Protein AF-A0A6A6N0Z3-F1 (afdb_monomer_lite)

InterPro domains:
  IPR027806 Harbinger transposase-derived nuclease domain [PF13359] (14-115)
  IPR045249 Putative nuclease HARBI1-like [PTHR22930] (13-126)

Organism: Hevea brasiliensis (NCBI:txid3981)

Secondary structure (DSSP, 8-state):
--TTHHHHHHHHHHHTTTT--TTS--EE--TTSPP-TTEE-PPTTS---GGGGGTS---SHHHHHHHHHHHHHHHHHHHHHHHHHH-GGGTSGGGGGS-HHHHHHHHHHHHHHHHHHHHHS--HHHHHHHHHHHHHHHHH--

Foldseek 3Di:
DPLVLVQVLVVVCVVVVVPPDPDDAATEDEQPDDDDVRYDYADPPEDAQLVVCPVPPDPDPSNVVSNVSNVVVVVVVLVVQLLCVVPVCLVDPCCVVDDSVVNSVVVVVSVVVQVVCCVPPNPCVSSVVSVVVVVVVSVPVD

Radius of gyration: 16.74 Å; chains: 1; bounding box: 36×32×42 Å

pLDDT: mean 73.07, std 16.9, range [35.5, 94.25]

Structure (mmCIF, N/CA/C/O backbone):
data_AF-A0A6A6N0Z3-F1
#
_entry.id   AF-A0A6A6N0Z3-F1
#
loop_
_atom_site.group_PDB
_atom_site.id
_atom_site.type_symbol
_atom_site.label_atom_id
_atom_site.label_alt_id
_atom_site.label_comp_id
_atom_site.label_asym_id
_atom_site.label_entity_id
_atom_site.label_seq_id
_atom_site.pdbx_PDB_ins_code
_atom_site.Cartn_x
_atom_site.Cartn_y
_atom_site.Cartn_z
_atom_site.occupancy
_atom_site.B_iso_or_equiv
_atom_site.auth_seq_id
_atom_site.auth_comp_id
_atom_site.auth_asym_id
_atom_site.auth_atom_id
_atom_site.pdbx_PDB_model_num
ATOM 1 N N . MET A 1 1 ? 4.736 9.615 -7.610 1.00 48.03 1 MET A N 1
ATOM 2 C CA . MET A 1 1 ? 3.378 9.189 -7.269 1.00 48.03 1 MET A CA 1
ATOM 3 C C . MET A 1 1 ? 3.058 9.546 -5.821 1.00 48.03 1 MET A C 1
ATOM 5 O O . MET A 1 1 ? 3.567 8.901 -4.901 1.00 48.03 1 MET A O 1
ATOM 9 N N . GLY A 1 2 ? 2.292 10.619 -5.619 1.00 43.03 2 GLY A N 1
ATOM 10 C CA . GLY A 1 2 ? 1.726 10.986 -4.322 1.00 43.03 2 GLY A CA 1
ATOM 11 C C . GLY A 1 2 ? 0.582 10.046 -3.908 1.00 43.03 2 GLY A C 1
ATOM 12 O O . GLY A 1 2 ? 0.145 9.220 -4.71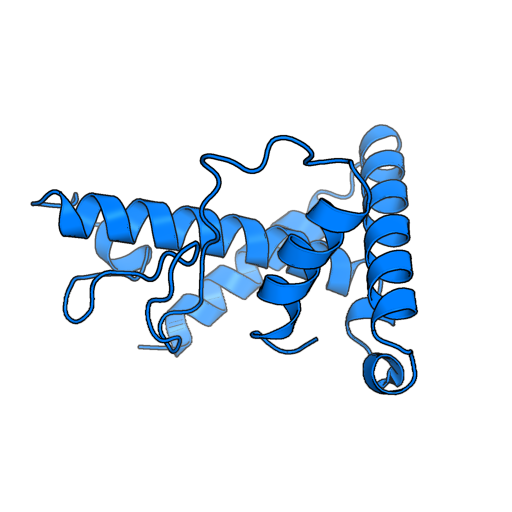0 1.00 43.03 2 GLY A O 1
ATOM 13 N N . PRO A 1 3 ? 0.077 10.154 -2.667 1.00 44.03 3 PRO A N 1
ATOM 14 C CA . PRO A 1 3 ? -1.043 9.342 -2.173 1.00 44.03 3 PRO A CA 1
ATOM 15 C C . PRO A 1 3 ? -2.317 9.462 -3.034 1.00 44.03 3 PRO A C 1
ATOM 17 O O . PRO A 1 3 ? -3.121 8.531 -3.071 1.00 44.03 3 PRO A O 1
ATOM 20 N N . ASP A 1 4 ? -2.466 10.562 -3.776 1.00 44.16 4 ASP A N 1
ATOM 21 C CA . ASP A 1 4 ? -3.622 10.839 -4.636 1.00 44.16 4 ASP A CA 1
ATOM 22 C C . ASP A 1 4 ? -3.562 10.115 -5.991 1.00 44.16 4 ASP A C 1
ATOM 24 O O . ASP A 1 4 ? -4.594 9.787 -6.578 1.00 44.16 4 ASP A O 1
ATOM 28 N N . ASP A 1 5 ? -2.363 9.786 -6.471 1.00 52.09 5 ASP A N 1
ATOM 29 C CA . ASP A 1 5 ? -2.165 9.184 -7.791 1.00 52.09 5 ASP A CA 1
ATOM 30 C C . ASP A 1 5 ? -2.607 7.701 -7.821 1.00 52.09 5 ASP A C 1
ATOM 32 O O . ASP A 1 5 ? -2.978 7.170 -8.871 1.00 52.09 5 ASP A O 1
ATOM 36 N N . PHE A 1 6 ? -2.647 7.026 -6.661 1.00 53.50 6 PHE A N 1
ATOM 37 C CA . PHE A 1 6 ? -3.106 5.631 -6.527 1.00 53.50 6 PHE A CA 1
ATOM 38 C C . PHE A 1 6 ? -4.588 5.470 -6.851 1.00 53.50 6 PHE A C 1
ATOM 40 O O . PHE A 1 6 ? -5.006 4.473 -7.446 1.00 53.50 6 PHE A O 1
ATOM 47 N N . LEU A 1 7 ? -5.383 6.478 -6.494 1.00 50.62 7 LEU A N 1
ATOM 48 C CA . LEU A 1 7 ? -6.812 6.489 -6.763 1.00 50.62 7 LEU A CA 1
ATOM 49 C C . LEU A 1 7 ? -7.097 6.559 -8.266 1.00 50.62 7 LEU A C 1
ATOM 51 O O . LEU A 1 7 ? -8.024 5.922 -8.772 1.00 50.62 7 LEU A O 1
ATOM 55 N N . PHE A 1 8 ? -6.258 7.298 -8.989 1.00 51.62 8 PHE A N 1
ATOM 56 C CA . PHE A 1 8 ? -6.381 7.483 -10.427 1.00 51.62 8 PHE A CA 1
ATOM 57 C C . PHE A 1 8 ? -5.840 6.301 -11.232 1.00 51.62 8 PHE A C 1
ATOM 59 O O . PHE A 1 8 ? -6.417 5.979 -12.271 1.00 51.62 8 PHE A O 1
ATOM 66 N N . LEU A 1 9 ? -4.817 5.590 -10.743 1.00 54.09 9 LEU A N 1
ATOM 67 C CA . LEU A 1 9 ? -4.373 4.332 -11.351 1.00 54.09 9 LEU A CA 1
ATOM 68 C C . LEU A 1 9 ? -5.507 3.289 -11.369 1.00 54.09 9 LEU A C 1
ATOM 70 O O . LEU A 1 9 ? -5.782 2.694 -12.411 1.00 54.09 9 LEU A O 1
ATOM 74 N N . CYS A 1 10 ? -6.239 3.136 -10.259 1.00 51.19 10 CYS A N 1
ATOM 75 C CA . CYS A 1 10 ? -7.439 2.291 -10.193 1.00 51.19 10 CYS A CA 1
ATOM 76 C C . CYS A 1 10 ? -8.530 2.729 -11.186 1.00 51.19 10 CYS A C 1
ATOM 78 O O . CYS A 1 10 ? -9.163 1.882 -11.818 1.00 51.19 10 CYS A O 1
ATOM 80 N N . ALA A 1 11 ? -8.718 4.040 -11.370 1.00 49.19 11 ALA A N 1
ATOM 81 C CA . ALA A 1 11 ? -9.662 4.582 -12.345 1.00 49.19 11 ALA A CA 1
ATOM 82 C C . ALA A 1 11 ? -9.226 4.327 -13.803 1.00 49.19 11 ALA A C 1
ATOM 84 O O . ALA A 1 11 ? -10.062 4.039 -14.660 1.00 49.19 11 ALA A O 1
ATOM 85 N N . LYS A 1 12 ? -7.921 4.373 -14.109 1.00 51.50 12 LYS A N 1
ATOM 86 C CA . LYS A 1 12 ? -7.400 4.088 -15.457 1.00 51.50 12 LYS A CA 1
ATOM 87 C C . LYS A 1 12 ? -7.421 2.590 -15.788 1.00 51.50 12 LYS A C 1
ATOM 89 O O . LYS A 1 12 ? -7.741 2.247 -16.925 1.00 51.50 12 LYS A O 1
ATOM 94 N N . LEU A 1 13 ? -7.210 1.703 -14.807 1.00 51.00 13 LEU A N 1
ATOM 95 C CA . LEU A 1 13 ? -7.394 0.246 -14.955 1.00 51.00 13 LEU A CA 1
ATOM 96 C C . LEU A 1 13 ? -8.829 -0.149 -15.362 1.00 51.00 13 LEU A C 1
ATOM 98 O O . LEU A 1 13 ? -9.040 -1.220 -15.930 1.00 51.00 13 LEU A O 1
ATOM 102 N N . GLN A 1 14 ? -9.830 0.708 -15.131 1.00 47.62 14 GLN A N 1
ATOM 103 C CA . GLN A 1 14 ? -11.167 0.504 -15.699 1.00 47.62 14 GLN A CA 1
ATOM 104 C C . GLN A 1 14 ? -11.250 0.817 -17.195 1.00 47.62 14 GLN A C 1
ATOM 106 O O . GLN A 1 14 ? -11.964 0.122 -17.921 1.00 47.62 14 GLN A O 1
ATOM 111 N N . ASN A 1 15 ? -10.510 1.819 -17.674 1.00 45.34 15 ASN A N 1
ATOM 112 C CA . ASN A 1 15 ? -10.515 2.220 -19.083 1.00 45.34 15 ASN A CA 1
ATOM 113 C C . ASN A 1 15 ? -9.740 1.253 -19.988 1.00 45.34 15 ASN A C 1
ATOM 115 O O . ASN A 1 15 ? -10.013 1.202 -21.184 1.00 45.34 15 ASN A O 1
ATOM 119 N N . THR A 1 16 ? -8.832 0.442 -19.436 1.00 45.94 16 THR A N 1
ATOM 120 C CA . THR A 1 16 ? -8.124 -0.618 -20.180 1.00 45.94 16 THR A CA 1
ATOM 121 C C . THR A 1 16 ? -8.982 -1.866 -20.422 1.00 45.94 16 THR A C 1
ATOM 123 O O . THR A 1 16 ? -8.531 -2.812 -21.060 1.00 45.94 16 THR A O 1
ATOM 126 N N . GLY A 1 17 ? -10.232 -1.897 -19.939 1.00 43.31 17 GLY A N 1
ATOM 127 C CA . GLY A 1 17 ? -11.158 -3.010 -20.161 1.00 43.31 17 GLY A CA 1
ATOM 128 C C . GLY A 1 17 ? -10.938 -4.229 -19.259 1.00 43.31 17 GLY A C 1
ATOM 129 O O . GLY A 1 17 ? -11.782 -5.120 -19.264 1.00 43.31 17 GLY A O 1
ATOM 130 N N . LEU A 1 18 ? -9.894 -4.241 -18.421 1.00 43.78 18 LEU A N 1
ATOM 131 C CA . LEU A 1 18 ? -9.632 -5.297 -17.429 1.00 43.78 18 LEU A CA 1
ATOM 132 C C . LEU A 1 18 ? -10.666 -5.336 -16.286 1.00 43.78 18 LEU A C 1
ATOM 134 O O . LEU A 1 18 ? -10.760 -6.325 -15.566 1.00 43.78 18 LEU A O 1
ATOM 138 N N . LEU A 1 19 ? -11.469 -4.278 -16.125 1.00 45.34 19 LEU A N 1
ATOM 139 C CA . LEU A 1 19 ? -12.516 -4.166 -15.102 1.00 45.34 19 LEU A CA 1
ATOM 140 C C . LEU A 1 19 ? -13.872 -3.721 -15.683 1.00 45.34 19 LEU A C 1
ATOM 142 O O . LEU A 1 19 ? -14.655 -3.080 -14.974 1.00 45.34 19 LEU A O 1
ATOM 146 N N . LYS A 1 20 ? -14.178 -4.062 -16.942 1.00 41.72 20 LYS A N 1
ATOM 147 C CA . LYS A 1 20 ? -15.493 -3.811 -17.564 1.00 41.72 20 LYS A CA 1
ATOM 148 C C . LYS A 1 20 ? -16.587 -4.618 -16.854 1.00 41.72 20 LYS A C 1
ATOM 150 O O . LYS A 1 20 ? -16.763 -5.787 -17.140 1.00 41.72 20 LYS A O 1
ATOM 155 N N . ASP A 1 21 ? -17.239 -3.984 -15.880 1.00 48.03 21 ASP A N 1
ATOM 156 C CA . ASP A 1 21 ? -18.593 -4.283 -15.382 1.00 48.03 21 ASP A CA 1
ATOM 157 C C . ASP A 1 21 ? -18.947 -3.200 -14.352 1.00 48.03 21 ASP A C 1
ATOM 159 O O . ASP A 1 21 ? -18.699 -3.318 -13.150 1.00 48.03 21 ASP A O 1
ATOM 163 N N . SER A 1 22 ? -19.410 -2.056 -14.852 1.00 53.38 22 SER A N 1
ATOM 164 C CA . SER A 1 22 ? -19.345 -0.763 -14.154 1.00 53.38 22 SER A CA 1
ATOM 165 C C . SER A 1 22 ? -20.637 -0.343 -13.445 1.00 53.38 22 SER A C 1
ATOM 167 O O . SER A 1 22 ? -20.903 0.848 -13.340 1.00 53.38 22 SER A O 1
ATOM 169 N N . VAL A 1 23 ? -21.456 -1.275 -12.941 1.00 48.28 23 VAL A N 1
ATOM 170 C CA . VAL A 1 23 ? -22.730 -0.899 -12.279 1.00 48.28 23 VAL A CA 1
ATOM 171 C C . VAL A 1 23 ? -22.675 -0.987 -10.744 1.00 48.28 23 VAL A C 1
ATOM 173 O O . VAL A 1 23 ? -23.518 -0.399 -10.074 1.00 48.28 23 VAL A O 1
ATOM 176 N N . ARG A 1 24 ? -21.678 -1.655 -10.139 1.00 52.41 24 ARG A N 1
ATOM 177 C CA . ARG A 1 24 ? -21.588 -1.819 -8.666 1.00 52.41 24 ARG A CA 1
ATOM 178 C C . ARG A 1 24 ? -20.156 -1.900 -8.122 1.00 52.41 24 ARG A C 1
ATOM 180 O O . ARG A 1 24 ? -19.857 -2.754 -7.292 1.00 52.41 24 ARG A O 1
ATOM 187 N N . LYS A 1 25 ? -19.245 -1.056 -8.605 1.00 57.03 25 LYS A N 1
ATOM 188 C CA . LYS A 1 25 ? -17.859 -1.016 -8.106 1.00 57.03 25 LYS A CA 1
ATOM 189 C C . LYS A 1 25 ? -17.634 0.280 -7.333 1.00 57.03 25 LYS A C 1
ATOM 191 O O . LYS A 1 25 ? -17.926 1.357 -7.843 1.00 57.03 25 LYS A O 1
ATOM 196 N N . TYR A 1 26 ? -17.138 0.152 -6.108 1.00 59.72 26 TYR A N 1
ATOM 197 C CA . TYR A 1 26 ? -16.744 1.268 -5.259 1.00 59.72 26 TYR A CA 1
ATOM 198 C C . TYR A 1 26 ? -15.226 1.287 -5.110 1.00 59.72 26 TYR A C 1
ATOM 200 O O . TYR A 1 26 ? -14.605 0.230 -4.998 1.00 59.72 26 TYR A O 1
ATOM 208 N N . TYR A 1 27 ? -14.642 2.478 -5.071 1.00 63.91 27 TYR A N 1
ATOM 209 C CA . TYR A 1 27 ? -13.204 2.671 -4.938 1.00 63.91 27 TYR A CA 1
ATOM 210 C C . TYR A 1 27 ? -12.838 3.217 -3.573 1.00 63.91 27 TYR A C 1
ATOM 212 O O . TYR A 1 27 ? -13.455 4.165 -3.096 1.00 63.91 27 TYR A O 1
ATOM 220 N N . LEU A 1 28 ? -11.815 2.630 -2.965 1.00 62.91 28 LEU A N 1
ATOM 221 C CA . LEU A 1 28 ? -11.293 3.068 -1.677 1.00 62.91 28 LEU A CA 1
ATOM 222 C C . LEU A 1 28 ? -10.535 4.368 -1.818 1.00 62.91 28 LEU A C 1
ATOM 224 O O . LEU A 1 28 ? -9.672 4.475 -2.683 1.00 62.91 28 LEU A O 1
ATOM 228 N N . VAL A 1 29 ? -10.819 5.316 -0.934 1.00 62.94 29 VAL A N 1
ATOM 229 C CA . VAL A 1 29 ? -10.164 6.619 -0.932 1.00 62.94 29 VAL A CA 1
ATOM 230 C C . VAL A 1 29 ? -9.517 6.908 0.409 1.00 62.94 29 VAL A C 1
ATOM 232 O O . VAL A 1 29 ? -9.996 6.507 1.468 1.00 62.94 29 VAL A O 1
ATOM 235 N N . MET A 1 30 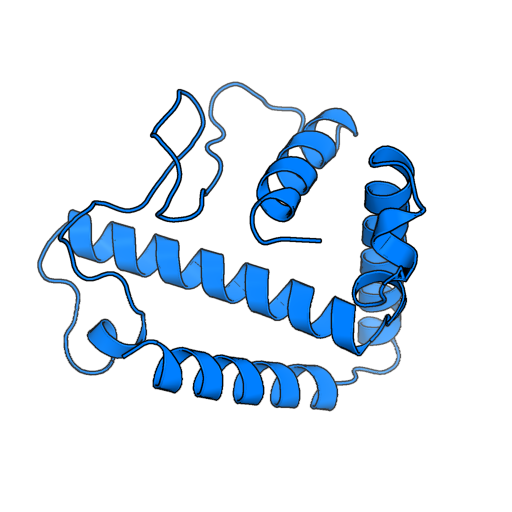? -8.410 7.643 0.353 1.00 61.47 30 MET A N 1
ATOM 236 C CA . MET A 1 30 ? -7.727 8.202 1.514 1.00 61.47 30 MET A CA 1
ATOM 237 C C . MET A 1 30 ? -8.687 9.009 2.403 1.00 61.47 30 MET A C 1
ATOM 239 O O . MET A 1 30 ? -9.567 9.719 1.916 1.00 61.47 30 MET A O 1
ATOM 243 N N . ARG A 1 31 ? -8.460 8.955 3.724 1.00 51.28 31 ARG A N 1
ATOM 244 C CA . ARG A 1 31 ? -9.250 9.613 4.791 1.00 51.28 31 ARG A CA 1
ATOM 245 C C . ARG A 1 31 ? -9.497 11.117 4.563 1.00 51.28 31 ARG A C 1
ATOM 247 O O . ARG A 1 31 ? -10.460 11.661 5.101 1.00 51.28 31 ARG A O 1
ATOM 254 N N . ALA A 1 32 ? -8.652 11.778 3.771 1.00 45.31 32 ALA A N 1
ATOM 255 C CA . ALA A 1 32 ? -8.751 13.199 3.440 1.00 45.31 32 ALA A CA 1
ATOM 256 C C . ALA A 1 32 ? -9.750 13.532 2.311 1.00 45.31 32 ALA A C 1
ATOM 258 O O . ALA A 1 32 ? -10.065 14.703 2.109 1.00 45.31 32 ALA A O 1
ATOM 259 N N . PHE A 1 33 ? -10.281 12.544 1.585 1.00 47.84 33 PHE A N 1
ATOM 260 C CA . PHE A 1 33 ? -11.198 12.809 0.477 1.00 47.84 33 PHE A CA 1
ATOM 261 C C . PHE A 1 33 ? -12.654 12.950 0.917 1.00 47.84 33 PHE A C 1
ATOM 263 O O . PHE A 1 33 ? -13.155 12.253 1.801 1.00 47.84 33 PHE A O 1
ATOM 270 N N . MET A 1 34 ? -13.366 13.849 0.236 1.00 43.19 34 MET A N 1
ATOM 271 C CA . MET A 1 34 ? -14.819 13.946 0.337 1.00 43.19 34 MET A CA 1
ATOM 272 C C . MET A 1 34 ? -15.471 12.715 -0.299 1.00 43.19 34 MET A C 1
ATOM 274 O O . MET A 1 34 ? -15.128 12.337 -1.420 1.00 43.19 34 MET A O 1
ATOM 278 N N . LEU A 1 35 ? -16.454 12.135 0.395 1.00 51.12 35 LEU A N 1
ATOM 279 C CA . LEU A 1 35 ? -17.327 11.104 -0.162 1.00 51.12 35 LEU A CA 1
ATOM 280 C C . LEU A 1 35 ? -17.988 11.647 -1.440 1.00 51.12 35 LEU A C 1
ATOM 282 O O . LEU A 1 35 ? -18.687 12.659 -1.407 1.00 51.12 35 LEU A O 1
ATOM 286 N N . ARG A 1 36 ? -17.761 10.975 -2.568 1.00 50.91 36 ARG A N 1
ATOM 287 C CA . ARG A 1 36 ? -18.474 11.190 -3.836 1.00 50.91 36 ARG A CA 1
ATOM 288 C C . ARG A 1 36 ? -19.073 9.862 -4.282 1.00 50.91 36 ARG A C 1
ATOM 290 O O . ARG A 1 36 ? -18.614 8.806 -3.860 1.00 50.91 36 ARG A O 1
ATOM 297 N N . SER A 1 37 ? -20.095 9.902 -5.135 1.00 49.50 37 SER A N 1
ATOM 298 C CA . SER A 1 37 ? -20.666 8.677 -5.709 1.00 49.50 37 SER A CA 1
ATOM 299 C C . SER A 1 37 ? -19.561 7.822 -6.352 1.00 49.50 37 SER A C 1
ATOM 301 O O . SER A 1 37 ? -18.776 8.337 -7.145 1.00 49.50 37 SER A O 1
ATOM 303 N N . GLY A 1 38 ? -19.466 6.547 -5.959 1.00 61.03 38 GLY A N 1
ATOM 304 C CA . GLY A 1 38 ? -18.415 5.615 -6.394 1.00 61.03 38 GLY A CA 1
ATOM 305 C C . GLY A 1 38 ? -17.136 5.603 -5.543 1.00 61.03 38 GLY A C 1
ATOM 306 O O . GLY A 1 38 ? -16.307 4.718 -5.734 1.00 61.03 38 GLY A O 1
ATOM 307 N N . LEU A 1 39 ? -16.986 6.517 -4.580 1.00 65.88 39 LEU A N 1
ATOM 308 C CA . LEU A 1 39 ? -15.837 6.618 -3.679 1.00 65.88 39 LEU A CA 1
ATOM 309 C C . LEU A 1 39 ? -16.239 6.257 -2.243 1.00 65.88 39 LEU A C 1
ATOM 311 O O . LEU A 1 39 ? -17.182 6.819 -1.688 1.00 65.88 39 LEU A O 1
ATOM 315 N N . ILE A 1 40 ? -15.503 5.333 -1.633 1.00 71.69 40 ILE A N 1
ATOM 316 C CA . ILE A 1 40 ? -15.686 4.892 -0.255 1.00 71.69 40 ILE A CA 1
ATOM 317 C C . ILE A 1 40 ? -14.524 5.413 0.590 1.00 71.69 40 ILE A C 1
ATOM 319 O O . ILE A 1 40 ? -13.372 5.064 0.349 1.00 71.69 40 ILE A O 1
ATOM 323 N N . ALA A 1 41 ? -14.850 6.226 1.592 1.00 78.19 41 ALA A N 1
ATOM 324 C CA . ALA A 1 41 ? -13.917 6.726 2.597 1.00 78.19 41 ALA A CA 1
ATOM 325 C C . ALA A 1 41 ? -14.242 6.105 3.971 1.00 78.19 41 ALA A C 1
ATOM 327 O O . ALA A 1 41 ? -15.389 5.699 4.197 1.00 78.19 41 ALA A O 1
ATOM 328 N N . PRO A 1 42 ? -13.276 6.049 4.904 1.00 84.44 42 PRO A N 1
ATOM 329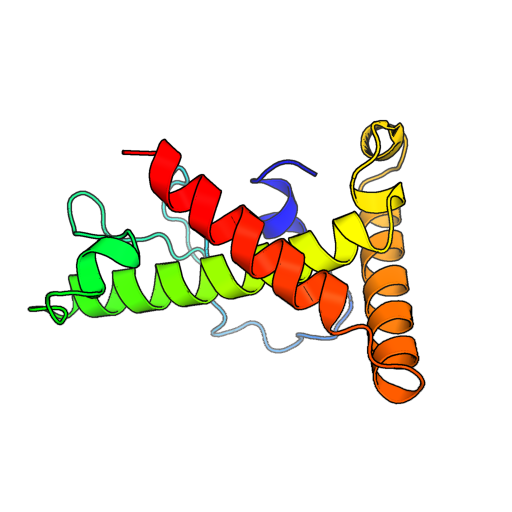 C CA . PRO A 1 42 ? -13.528 5.549 6.250 1.00 84.44 42 PRO A CA 1
ATOM 330 C C . PRO A 1 42 ? -14.496 6.453 7.025 1.00 84.44 42 PRO A C 1
ATOM 332 O O . PRO A 1 42 ? -14.574 7.664 6.792 1.00 84.44 42 PRO A O 1
ATOM 335 N N . TYR A 1 43 ? -15.218 5.875 7.988 1.00 84.69 43 TYR A N 1
ATOM 336 C CA . TYR A 1 43 ? -16.024 6.645 8.931 1.00 84.69 43 TYR A CA 1
ATOM 337 C C . TYR A 1 43 ? -15.118 7.547 9.769 1.00 84.69 43 TYR A C 1
ATOM 339 O O . TYR A 1 43 ? -14.179 7.082 10.417 1.00 84.69 43 TYR A O 1
ATOM 347 N N . LYS A 1 44 ? -15.421 8.848 9.764 1.00 83.81 44 LYS A N 1
ATOM 348 C CA . LYS A 1 44 ? -14.715 9.849 10.570 1.00 83.81 44 LYS A CA 1
ATOM 349 C C . LYS A 1 44 ? -15.029 9.664 12.053 1.00 83.81 44 LYS A C 1
ATOM 351 O O . LYS A 1 44 ? -16.144 9.278 12.399 1.00 83.81 44 LYS A O 1
ATOM 356 N N . SER A 1 45 ? -14.056 9.994 12.902 1.00 84.31 45 SER A N 1
ATOM 357 C CA . SER A 1 45 ? -14.172 9.925 14.368 1.00 84.31 45 SER A CA 1
ATOM 358 C C . SER A 1 45 ? -14.504 8.529 14.911 1.00 84.31 45 SER A C 1
ATOM 360 O O . SER A 1 45 ? -15.031 8.399 16.009 1.00 84.31 45 SER A O 1
ATOM 362 N N . ILE A 1 46 ? -14.197 7.493 14.130 1.00 88.81 46 ILE A N 1
ATOM 363 C CA . ILE A 1 46 ? -14.217 6.087 14.524 1.00 88.81 46 ILE A CA 1
ATOM 364 C C . ILE A 1 46 ? -12.778 5.583 14.403 1.00 88.81 46 ILE A C 1
ATOM 366 O O . ILE A 1 46 ? -12.058 6.035 13.507 1.00 88.81 46 ILE A O 1
ATOM 370 N N . ARG A 1 47 ? -12.381 4.656 15.282 1.00 89.06 47 ARG A N 1
ATOM 371 C CA . ARG A 1 47 ? -11.078 3.969 15.237 1.00 89.06 47 ARG A CA 1
ATOM 372 C C . ARG A 1 47 ? -10.774 3.491 13.815 1.00 89.06 47 ARG A C 1
ATOM 374 O O . ARG A 1 47 ? -11.692 3.135 13.066 1.00 89.06 47 ARG A O 1
ATOM 381 N N . TYR A 1 48 ? -9.514 3.568 13.403 1.00 84.44 48 TYR A N 1
ATOM 382 C CA . TYR A 1 48 ? -9.135 3.336 12.005 1.00 84.44 48 TYR A CA 1
ATOM 383 C C . TYR A 1 48 ? -7.790 2.634 11.852 1.00 84.44 48 TYR A C 1
ATOM 385 O O . TYR A 1 48 ? -7.629 1.845 10.924 1.00 84.44 48 TYR A O 1
ATOM 393 N N . HIS A 1 49 ? -6.831 2.895 12.733 1.00 84.19 49 HIS A N 1
ATOM 394 C CA . HIS A 1 49 ? -5.485 2.357 12.605 1.00 84.19 49 HIS A CA 1
ATOM 395 C C . HIS A 1 49 ? -5.473 0.873 12.990 1.00 84.19 49 HIS A C 1
ATOM 397 O O . HIS A 1 49 ? -6.090 0.463 13.972 1.00 84.19 49 HIS A O 1
ATOM 403 N N . LEU A 1 50 ? -4.775 0.043 12.206 1.00 84.75 50 LEU A N 1
ATOM 404 C CA . LEU A 1 50 ? -4.761 -1.414 12.397 1.00 84.75 50 LEU A CA 1
ATOM 405 C C . LEU A 1 50 ? -4.254 -1.812 13.785 1.00 84.75 50 LEU A C 1
ATOM 407 O O . LEU A 1 50 ? -4.817 -2.710 14.408 1.00 84.75 50 LEU A O 1
ATOM 411 N N . LYS A 1 51 ? -3.252 -1.088 14.293 1.00 84.19 51 LYS A N 1
ATOM 412 C CA . LYS A 1 51 ? -2.684 -1.256 15.635 1.00 84.19 51 LYS A CA 1
ATOM 413 C C . LYS A 1 51 ? -3.723 -1.110 16.742 1.00 84.19 51 LYS A C 1
ATOM 415 O O . LYS A 1 51 ? -3.669 -1.861 17.715 1.00 84.19 51 LYS A O 1
ATOM 420 N N . GLU A 1 52 ? -4.712 -0.228 16.578 1.00 85.19 52 GLU A N 1
ATOM 421 C CA . GLU A 1 52 ? -5.801 -0.089 17.546 1.00 85.19 52 GLU A CA 1
ATOM 422 C C . GLU A 1 52 ? -6.559 -1.418 17.694 1.00 85.19 52 GLU A C 1
ATOM 424 O O . GLU A 1 52 ? -6.953 -1.775 18.796 1.00 85.19 52 GLU A O 1
ATOM 429 N N . TYR A 1 53 ? -6.708 -2.196 16.622 1.00 86.94 53 TYR A N 1
ATOM 430 C CA . TYR A 1 53 ? -7.440 -3.464 16.636 1.00 86.94 53 TYR A CA 1
ATOM 431 C C . TYR A 1 53 ? -6.602 -4.683 17.056 1.00 86.94 53 TYR A C 1
ATOM 433 O O . TYR A 1 53 ? -7.117 -5.800 17.068 1.00 86.94 53 TYR A O 1
ATOM 441 N N . SER A 1 54 ? -5.324 -4.496 17.405 1.00 85.31 54 SER A N 1
ATOM 442 C CA . SER A 1 54 ? -4.439 -5.591 17.838 1.00 85.31 54 SER A CA 1
ATOM 443 C C . SER A 1 54 ? -4.802 -6.143 19.221 1.00 85.31 54 SER A C 1
ATOM 445 O O . SER A 1 54 ? -4.633 -7.332 19.483 1.00 85.31 54 SER A O 1
ATOM 447 N N . THR A 1 55 ? -5.331 -5.286 20.096 1.00 86.00 55 THR A N 1
ATOM 448 C CA . THR A 1 55 ? -5.693 -5.623 21.480 1.00 86.00 55 THR A CA 1
ATOM 449 C C . THR A 1 55 ? -7.199 -5.754 21.684 1.00 86.00 55 THR A C 1
ATOM 451 O O . THR A 1 55 ? -7.634 -6.452 22.598 1.00 86.00 55 THR A O 1
ATOM 454 N N . GLN A 1 56 ? -8.004 -5.107 20.837 1.00 88.06 56 GLN A N 1
ATOM 455 C CA . GLN A 1 56 ? -9.456 -5.063 20.974 1.00 88.06 56 GLN A CA 1
ATOM 456 C C . GLN A 1 56 ? -10.141 -5.261 19.622 1.00 88.06 56 GLN A C 1
ATOM 458 O O . GLN A 1 56 ? -9.863 -4.558 18.652 1.00 88.06 56 GLN A O 1
ATOM 463 N N . ALA A 1 57 ? -11.071 -6.213 19.574 1.00 91.81 57 ALA A N 1
ATOM 464 C CA . ALA A 1 57 ? -11.894 -6.455 18.397 1.00 91.81 57 ALA A CA 1
ATOM 465 C C . ALA A 1 57 ? -12.845 -5.268 18.131 1.00 91.81 57 ALA A C 1
ATOM 467 O O . ALA A 1 57 ? -13.252 -4.595 19.078 1.00 91.81 57 ALA A O 1
ATOM 468 N N . PRO A 1 58 ? -13.228 -5.015 16.865 1.00 93.75 58 PRO A N 1
ATOM 469 C CA . PRO A 1 58 ? -14.186 -3.965 16.535 1.00 93.75 58 PRO A CA 1
ATOM 470 C C . PRO A 1 58 ? -15.528 -4.195 17.239 1.00 93.75 58 PRO A C 1
ATOM 472 O O . PRO A 1 58 ? -16.086 -5.292 17.181 1.00 93.75 58 PRO A O 1
ATOM 475 N N . GLU A 1 59 ? -16.076 -3.147 17.850 1.00 94.25 59 GLU A N 1
ATOM 476 C CA . GLU A 1 59 ? -17.290 -3.247 18.674 1.00 94.25 59 GLU A CA 1
ATOM 477 C C . GLU A 1 59 ? -18.581 -3.050 17.876 1.00 94.25 59 GLU A C 1
ATOM 479 O O . GLU A 1 59 ? -19.666 -3.465 18.283 1.00 94.25 59 GLU A O 1
ATOM 484 N N . ASN A 1 60 ? -18.486 -2.383 16.727 1.00 93.00 60 ASN A N 1
ATOM 485 C CA . ASN A 1 60 ? -19.639 -2.003 15.925 1.00 93.00 60 ASN A CA 1
ATOM 486 C C . ASN A 1 60 ? -19.352 -2.106 14.421 1.00 93.00 60 ASN A C 1
ATOM 488 O O . ASN A 1 60 ? -18.209 -2.199 13.971 1.00 93.00 60 ASN A O 1
ATOM 492 N N . ALA A 1 61 ? -20.417 -2.059 13.617 1.00 93.50 61 ALA A N 1
ATOM 493 C CA . ALA A 1 61 ? -20.316 -2.191 12.165 1.00 93.50 61 ALA A CA 1
ATOM 494 C C . ALA A 1 61 ? -19.435 -1.109 11.508 1.00 93.50 61 ALA A C 1
ATOM 496 O O . ALA A 1 61 ? -18.822 -1.374 10.474 1.00 93.50 61 ALA A O 1
ATOM 497 N N . LYS A 1 62 ? -19.344 0.095 12.094 1.00 91.25 62 LYS A N 1
ATOM 498 C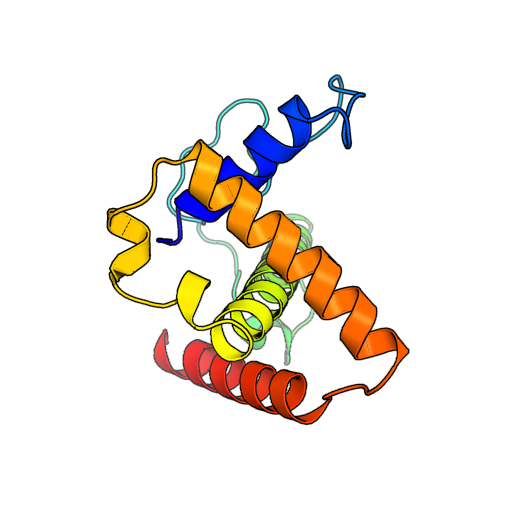 CA . LYS A 1 62 ? -18.500 1.178 11.565 1.00 91.25 62 LYS A CA 1
ATOM 499 C C . LYS A 1 62 ? -17.021 0.911 11.826 1.00 91.25 62 LYS A C 1
ATOM 501 O O . LYS A 1 62 ? -16.212 1.113 10.927 1.00 91.25 62 LYS A O 1
ATOM 506 N N . GLU A 1 63 ? -16.680 0.413 13.010 1.00 93.31 63 GLU A N 1
ATOM 507 C CA . GLU A 1 63 ? -15.321 -0.028 13.333 1.00 93.31 63 GLU A CA 1
ATOM 508 C C . GLU A 1 63 ? -14.897 -1.221 12.488 1.00 93.31 63 GLU A C 1
ATOM 510 O O . GLU A 1 63 ? -13.809 -1.209 11.925 1.00 93.31 63 GLU A O 1
ATOM 515 N N . LEU A 1 64 ? -15.770 -2.220 12.323 1.00 92.56 64 LEU A N 1
ATOM 516 C CA . LEU A 1 64 ? -15.477 -3.357 11.452 1.00 92.56 64 LEU A CA 1
ATOM 517 C C . LEU A 1 64 ? -15.206 -2.889 10.018 1.00 92.56 64 LEU A C 1
ATOM 519 O O . LEU A 1 64 ? -14.263 -3.348 9.376 1.00 92.56 64 LEU A O 1
ATOM 523 N N . PHE A 1 65 ? -16.014 -1.957 9.516 1.00 89.62 65 PHE A N 1
ATOM 524 C CA . PHE A 1 65 ? -15.801 -1.367 8.205 1.00 89.62 65 PHE A CA 1
ATOM 525 C C . PHE A 1 65 ? -14.458 -0.623 8.113 1.00 89.62 65 PHE A C 1
ATOM 527 O O . PHE A 1 65 ? -13.705 -0.862 7.170 1.00 89.62 65 PHE A O 1
ATOM 534 N N . ASN A 1 66 ? -14.127 0.226 9.089 1.00 89.25 66 ASN A N 1
ATOM 535 C CA . ASN A 1 66 ? -12.858 0.956 9.119 1.00 89.25 66 ASN A CA 1
ATOM 536 C C . ASN A 1 66 ? -11.650 0.016 9.207 1.00 89.25 66 ASN A C 1
ATOM 538 O O . ASN A 1 66 ? -10.693 0.210 8.463 1.00 89.25 66 ASN A O 1
ATOM 542 N N . LEU A 1 67 ? -11.719 -1.040 10.022 1.00 89.12 67 LEU A N 1
ATOM 543 C CA . LEU A 1 67 ? -10.695 -2.083 10.097 1.00 89.12 67 LEU A CA 1
ATOM 544 C C . LEU A 1 67 ? -10.470 -2.740 8.730 1.00 89.12 67 LEU A C 1
ATOM 546 O O . LEU A 1 67 ? -9.331 -2.881 8.282 1.00 89.12 67 LEU A O 1
ATOM 550 N N . ARG A 1 68 ? -11.544 -3.129 8.029 1.00 88.88 68 ARG A N 1
ATOM 551 C CA . ARG A 1 68 ? -11.437 -3.740 6.691 1.00 88.88 68 ARG A CA 1
ATOM 552 C C . ARG A 1 68 ? -10.895 -2.755 5.660 1.00 88.88 68 ARG A C 1
ATOM 554 O O . ARG A 1 68 ? -10.055 -3.133 4.846 1.00 88.88 68 ARG A O 1
ATOM 561 N N . HIS A 1 69 ? -11.333 -1.501 5.724 1.00 85.69 69 HIS A N 1
ATOM 562 C CA . HIS A 1 69 ? -10.837 -0.422 4.878 1.00 85.69 69 HIS A CA 1
ATOM 563 C C . HIS A 1 69 ? -9.332 -0.201 5.077 1.00 85.69 69 HIS A C 1
ATOM 565 O O . HIS A 1 69 ? -8.579 -0.178 4.104 1.00 85.69 69 HIS A O 1
ATOM 571 N N . ALA A 1 70 ? -8.881 -0.066 6.325 1.00 84.25 70 ALA A N 1
ATOM 572 C CA . ALA A 1 70 ? -7.474 0.104 6.673 1.00 84.25 70 ALA A CA 1
ATOM 573 C C . ALA A 1 70 ? -6.638 -1.118 6.272 1.00 84.25 70 ALA A C 1
ATOM 575 O O . ALA A 1 70 ? -5.564 -0.959 5.704 1.00 84.25 70 ALA A O 1
ATOM 576 N N . SER A 1 71 ? -7.166 -2.331 6.470 1.00 84.75 71 SER A N 1
ATOM 577 C CA . SER A 1 71 ? -6.489 -3.581 6.089 1.00 84.75 71 SER A CA 1
ATOM 578 C C . SER A 1 71 ? -6.222 -3.642 4.587 1.00 84.75 71 SER A C 1
ATOM 580 O O . SER A 1 71 ? -5.122 -3.984 4.157 1.00 84.75 71 SER A O 1
ATOM 582 N N . LEU A 1 72 ? -7.228 -3.292 3.782 1.00 83.19 72 LEU A N 1
ATOM 583 C CA . LEU A 1 72 ? -7.108 -3.297 2.328 1.00 83.19 72 LEU A CA 1
ATOM 584 C C . LEU A 1 72 ? -6.194 -2.173 1.834 1.00 83.19 72 LEU A C 1
ATOM 586 O O . LEU A 1 72 ? -5.361 -2.412 0.964 1.00 83.19 72 LEU A O 1
ATOM 590 N N . ARG A 1 73 ? -6.291 -0.973 2.421 1.00 81.56 73 ARG A N 1
ATOM 591 C CA . ARG A 1 73 ? -5.355 0.121 2.136 1.00 81.56 73 ARG A CA 1
ATOM 592 C C . ARG A 1 73 ? -3.912 -0.298 2.415 1.00 81.56 73 ARG A C 1
ATOM 594 O O . ARG A 1 73 ? -3.076 -0.129 1.535 1.00 81.56 73 ARG A O 1
ATOM 601 N N . ASN A 1 74 ? -3.652 -0.882 3.585 1.00 82.00 74 ASN A N 1
ATOM 602 C CA . ASN A 1 74 ? -2.326 -1.360 3.960 1.00 82.00 74 ASN A CA 1
ATOM 603 C C . ASN A 1 74 ? -1.817 -2.374 2.923 1.00 82.00 74 ASN A C 1
ATOM 605 O O . ASN A 1 74 ? -0.765 -2.161 2.340 1.00 82.00 74 ASN A O 1
ATOM 609 N N . ALA A 1 75 ? -2.602 -3.405 2.580 1.00 81.38 75 ALA A N 1
ATOM 610 C CA . ALA A 1 75 ? -2.213 -4.394 1.566 1.00 81.38 75 ALA A CA 1
ATOM 611 C C . ALA A 1 75 ? -1.820 -3.767 0.210 1.00 81.38 75 ALA A C 1
ATOM 613 O O . ALA A 1 75 ? -0.831 -4.178 -0.398 1.00 81.38 75 ALA A O 1
ATOM 614 N N . VAL A 1 76 ? -2.563 -2.752 -0.247 1.00 78.50 76 VAL A N 1
ATOM 615 C CA . VAL A 1 76 ? -2.242 -2.008 -1.475 1.00 78.50 76 VAL A CA 1
ATOM 616 C C . VAL A 1 76 ? -0.939 -1.221 -1.315 1.00 78.50 76 VAL A C 1
ATOM 618 O O . VAL A 1 76 ? -0.060 -1.318 -2.170 1.00 78.50 76 VAL A O 1
ATOM 621 N N . GLU A 1 77 ? -0.779 -0.475 -0.221 1.00 80.19 77 GLU A N 1
ATOM 622 C CA . GLU A 1 77 ? 0.437 0.298 0.061 1.00 80.19 77 GLU A CA 1
ATOM 623 C C . GLU A 1 77 ? 1.683 -0.599 0.135 1.00 80.19 77 GLU A C 1
ATOM 625 O O . GLU A 1 77 ? 2.713 -0.235 -0.436 1.00 80.19 77 GLU A O 1
ATOM 630 N N . ARG A 1 78 ? 1.579 -1.801 0.725 1.00 83.38 78 ARG A N 1
ATOM 631 C CA . ARG A 1 78 ? 2.673 -2.793 0.772 1.00 83.38 78 ARG A CA 1
ATOM 632 C C . ARG A 1 78 ? 3.081 -3.246 -0.618 1.00 83.38 78 ARG A C 1
ATOM 634 O O . ARG A 1 78 ? 4.258 -3.174 -0.963 1.00 83.38 78 ARG A O 1
ATOM 641 N N . ALA A 1 79 ? 2.113 -3.651 -1.440 1.00 82.69 79 ALA A N 1
ATOM 642 C CA . ALA A 1 79 ? 2.376 -4.117 -2.799 1.00 82.69 79 ALA A CA 1
ATOM 643 C C . ALA A 1 79 ? 3.083 -3.040 -3.640 1.00 82.69 79 ALA A C 1
ATOM 645 O O . ALA A 1 79 ? 4.078 -3.311 -4.315 1.00 82.69 79 ALA A O 1
ATOM 646 N N . PHE A 1 80 ? 2.624 -1.790 -3.551 1.00 81.62 80 PHE A N 1
ATOM 647 C CA . PHE A 1 80 ? 3.275 -0.677 -4.242 1.00 81.62 80 PHE A CA 1
ATOM 648 C C . PHE A 1 80 ? 4.631 -0.308 -3.653 1.00 81.62 80 PHE A C 1
ATOM 650 O O . PHE A 1 80 ? 5.530 0.081 -4.398 1.00 81.62 80 PHE A O 1
ATOM 657 N N . GLY A 1 81 ? 4.802 -0.432 -2.341 1.00 84.12 81 GLY A N 1
ATOM 658 C CA . GLY A 1 81 ? 6.091 -0.272 -1.693 1.00 84.12 81 GLY A CA 1
ATOM 659 C C . GLY A 1 81 ? 7.121 -1.256 -2.245 1.00 84.12 81 GLY A C 1
ATOM 660 O O . GLY A 1 81 ? 8.205 -0.836 -2.655 1.00 84.12 81 GLY A O 1
ATOM 661 N N . VAL A 1 82 ? 6.767 -2.542 -2.327 1.00 87.88 82 VAL A N 1
ATOM 662 C CA . VAL A 1 82 ? 7.628 -3.584 -2.913 1.00 87.88 82 VAL A CA 1
ATOM 663 C C . VAL A 1 82 ? 7.976 -3.244 -4.362 1.00 87.88 82 VAL A C 1
ATOM 665 O O . VAL A 1 82 ? 9.146 -3.285 -4.741 1.00 87.88 82 VAL A O 1
ATOM 668 N N . LEU A 1 83 ? 6.990 -2.832 -5.167 1.00 87.25 83 LEU A N 1
ATOM 669 C CA . LEU A 1 83 ? 7.232 -2.408 -6.549 1.00 87.25 83 LEU A CA 1
ATOM 670 C C . LEU A 1 83 ? 8.187 -1.213 -6.638 1.00 87.25 83 LEU A C 1
ATOM 672 O O . LEU A 1 83 ? 9.074 -1.222 -7.485 1.00 87.25 83 LEU A O 1
ATOM 676 N N . LYS A 1 84 ? 8.054 -0.210 -5.763 1.00 84.94 84 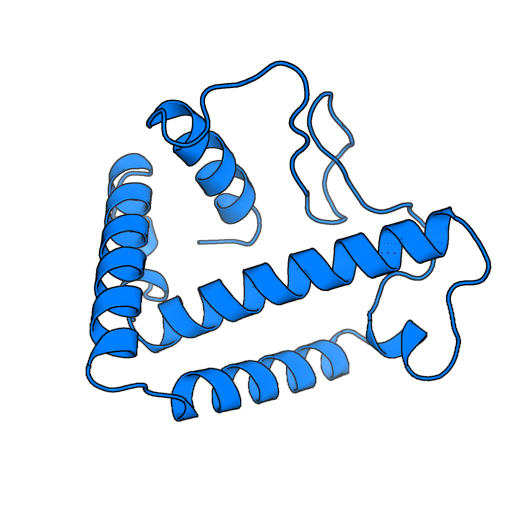LYS A N 1
ATOM 677 C CA . LYS A 1 84 ? 8.950 0.958 -5.727 1.00 84.94 84 LYS A CA 1
ATOM 678 C C . LYS A 1 84 ? 10.378 0.593 -5.328 1.00 84.94 84 LYS A C 1
ATOM 680 O O . LYS A 1 84 ? 11.312 1.128 -5.920 1.00 84.94 84 LYS A O 1
ATOM 685 N N . LYS A 1 85 ? 10.555 -0.311 -4.356 1.00 87.44 85 LYS A N 1
ATOM 686 C CA . LYS A 1 85 ? 11.882 -0.818 -3.969 1.00 87.44 85 LYS A CA 1
ATOM 687 C C . LYS A 1 85 ? 12.528 -1.607 -5.106 1.00 87.44 85 LYS A C 1
ATOM 689 O O . LYS A 1 85 ? 13.685 -1.369 -5.434 1.00 87.44 85 LYS A O 1
ATOM 694 N N . ARG A 1 86 ? 11.765 -2.503 -5.739 1.00 89.88 86 ARG A N 1
ATOM 695 C CA . ARG A 1 86 ? 12.260 -3.351 -6.833 1.00 89.88 86 ARG A CA 1
ATOM 696 C C . ARG A 1 86 ? 12.537 -2.564 -8.112 1.00 89.88 86 ARG A C 1
ATOM 698 O O . ARG A 1 86 ? 13.497 -2.855 -8.819 1.00 89.88 86 ARG A O 1
ATOM 705 N N . PHE A 1 87 ? 11.706 -1.568 -8.411 1.00 89.62 87 PHE A N 1
ATOM 706 C CA . PHE A 1 87 ? 11.794 -0.744 -9.612 1.00 89.62 87 PHE A CA 1
ATOM 707 C C . PHE A 1 87 ? 11.898 0.739 -9.236 1.00 89.62 87 PHE A C 1
ATOM 709 O O . PHE A 1 87 ? 10.885 1.447 -9.199 1.00 89.62 87 PHE A O 1
ATOM 716 N N . PRO A 1 88 ? 13.126 1.256 -9.037 1.00 87.69 88 PRO A N 1
ATOM 717 C CA . PRO A 1 88 ? 13.357 2.650 -8.660 1.00 87.69 88 PRO A CA 1
ATOM 718 C C . PRO A 1 88 ? 12.752 3.677 -9.625 1.00 87.69 88 PRO A C 1
ATOM 720 O O . PRO A 1 88 ? 12.519 4.816 -9.232 1.00 87.69 88 PRO A O 1
ATOM 723 N N . ILE A 1 89 ? 12.436 3.293 -10.868 1.00 85.50 89 ILE A N 1
ATOM 724 C CA . ILE A 1 89 ? 11.729 4.152 -11.830 1.00 85.50 89 ILE A CA 1
ATOM 725 C C . ILE A 1 89 ? 10.368 4.647 -11.303 1.00 85.50 89 ILE A C 1
ATOM 727 O O . ILE A 1 89 ? 9.984 5.766 -11.626 1.00 85.50 89 ILE A O 1
ATOM 731 N N . ILE A 1 90 ? 9.698 3.876 -10.432 1.00 80.75 90 ILE A N 1
ATOM 732 C CA . ILE A 1 90 ? 8.429 4.234 -9.764 1.00 80.75 90 ILE A CA 1
ATOM 733 C C . ILE A 1 90 ? 8.669 5.095 -8.504 1.00 80.75 90 ILE A C 1
ATOM 735 O O . ILE A 1 90 ? 7.750 5.677 -7.949 1.00 80.75 90 ILE A O 1
ATOM 739 N N . GLY A 1 91 ? 9.888 5.147 -7.965 1.00 69.88 91 GLY A N 1
ATOM 740 C CA . GLY A 1 91 ? 10.206 5.932 -6.760 1.00 69.88 91 GLY A CA 1
ATOM 741 C C . GLY A 1 91 ? 11.020 7.198 -7.031 1.00 69.88 91 GLY A C 1
ATOM 742 O O . GLY A 1 91 ? 11.109 8.075 -6.174 1.00 69.88 91 GLY A O 1
ATOM 743 N N . SER A 1 92 ? 11.658 7.279 -8.198 1.00 65.62 92 SER A N 1
ATOM 744 C CA . SER A 1 92 ? 12.618 8.330 -8.532 1.00 65.62 92 SER A CA 1
ATOM 745 C C . SER A 1 92 ? 11.943 9.653 -8.898 1.00 65.62 92 SER A C 1
ATOM 747 O O . SER A 1 92 ? 10.838 9.688 -9.435 1.00 65.62 92 SER A O 1
ATOM 749 N N . ALA A 1 93 ? 12.662 10.763 -8.709 1.00 54.16 93 ALA A N 1
ATOM 750 C CA . ALA A 1 93 ? 12.221 12.106 -9.099 1.00 54.16 93 ALA A CA 1
ATOM 751 C C . ALA A 1 93 ? 11.852 12.250 -10.598 1.00 54.16 93 ALA A C 1
ATOM 753 O O . ALA A 1 93 ? 11.230 13.245 -10.974 1.00 54.16 93 ALA A O 1
ATOM 754 N N . ASN A 1 94 ? 12.175 11.252 -11.432 1.00 53.69 94 ASN A N 1
ATOM 755 C CA . ASN A 1 94 ? 11.819 11.177 -12.851 1.00 53.69 94 ASN A CA 1
ATOM 756 C C . ASN A 1 94 ? 10.330 10.889 -13.102 1.00 53.69 94 ASN A C 1
ATOM 758 O O . ASN A 1 94 ? 9.864 11.093 -14.219 1.00 53.69 94 ASN A O 1
ATOM 762 N N . GLU A 1 95 ? 9.561 10.460 -12.093 1.00 54.78 95 GLU A N 1
ATOM 763 C CA . GLU A 1 95 ? 8.107 10.276 -12.226 1.00 54.78 95 GLU A CA 1
ATOM 764 C C . GLU A 1 95 ? 7.397 11.548 -12.714 1.00 54.78 95 GLU A C 1
ATOM 766 O O . GLU A 1 95 ? 6.416 11.468 -13.446 1.00 54.78 95 GLU A O 1
ATOM 771 N N . LYS A 1 96 ? 7.920 12.732 -12.364 1.00 57.84 96 LYS A N 1
ATOM 772 C CA . LYS A 1 96 ? 7.356 14.027 -12.777 1.00 57.84 96 LYS A CA 1
ATOM 773 C C . LYS A 1 96 ? 7.604 14.366 -14.252 1.00 57.84 96 LYS A C 1
ATOM 775 O O . LYS A 1 96 ? 7.035 15.336 -14.744 1.00 57.84 96 LYS A O 1
ATOM 780 N N . THR A 1 97 ? 8.444 13.595 -14.941 1.00 70.00 97 THR A N 1
ATOM 781 C CA . THR A 1 97 ? 8.822 13.833 -16.341 1.00 70.00 97 THR A CA 1
ATOM 782 C C . THR A 1 97 ? 7.900 13.100 -17.318 1.00 70.00 97 THR A C 1
ATOM 784 O O . THR A 1 97 ? 7.756 13.521 -18.463 1.00 70.00 97 THR A O 1
ATOM 787 N N . TYR A 1 98 ? 7.251 12.018 -16.882 1.00 77.81 98 TYR A N 1
ATOM 788 C CA . TYR A 1 98 ? 6.367 11.221 -17.730 1.00 77.81 98 TYR A CA 1
ATOM 789 C C . TYR A 1 98 ? 4.926 11.722 -17.679 1.00 77.81 98 TYR A C 1
ATOM 791 O O . TYR A 1 98 ? 4.431 12.129 -16.626 1.00 77.81 98 TYR A O 1
ATOM 799 N N . SER A 1 99 ? 4.223 11.641 -18.812 1.00 81.50 99 SER A N 1
ATOM 800 C CA . SER A 1 99 ? 2.777 11.862 -18.834 1.00 81.50 99 SER A CA 1
ATOM 801 C C . SER A 1 99 ? 2.066 10.800 -17.992 1.00 81.50 99 SER A C 1
ATOM 803 O O . SER A 1 99 ? 2.575 9.698 -17.788 1.00 81.50 99 SER A O 1
ATOM 805 N N . PHE A 1 100 ? 0.866 11.121 -17.515 1.00 72.38 100 PHE A N 1
ATOM 806 C CA . PHE A 1 100 ? 0.084 10.212 -16.675 1.00 72.38 100 PHE A CA 1
ATOM 807 C C . PHE A 1 100 ? -0.159 8.840 -17.332 1.00 72.38 100 PHE A C 1
ATOM 809 O O . PHE A 1 100 ? -0.076 7.807 -16.669 1.00 72.38 100 PHE A O 1
ATOM 816 N N . ASP A 1 101 ? -0.415 8.817 -18.641 1.00 77.00 101 ASP A N 1
ATOM 817 C CA . ASP A 1 101 ? -0.629 7.569 -19.378 1.00 77.00 101 ASP A CA 1
ATOM 818 C C . ASP A 1 101 ? 0.638 6.702 -19.401 1.00 77.00 101 ASP A C 1
ATOM 820 O O . ASP A 1 101 ? 0.570 5.508 -19.113 1.00 77.00 101 ASP A O 1
ATOM 824 N N . VAL A 1 102 ? 1.805 7.317 -19.620 1.00 81.50 102 VAL A N 1
ATOM 825 C CA . VAL A 1 102 ? 3.100 6.621 -19.583 1.0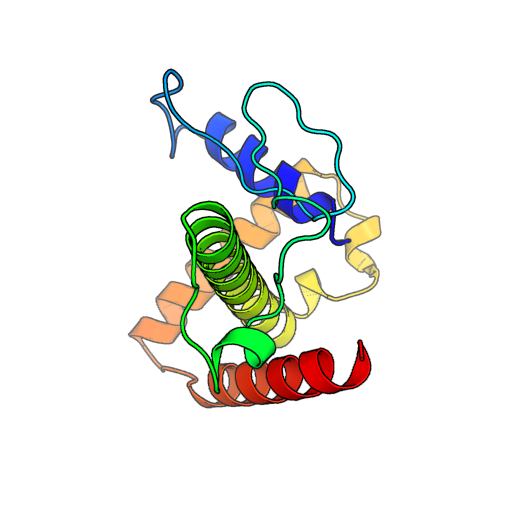0 81.50 102 VAL A CA 1
ATOM 826 C C . VAL A 1 102 ? 3.411 6.112 -18.174 1.00 81.50 102 VAL A C 1
ATOM 828 O O . VAL A 1 102 ? 3.899 4.997 -18.021 1.00 81.50 102 VAL A O 1
ATOM 831 N N . GLN A 1 103 ? 3.081 6.872 -17.125 1.00 79.38 103 GLN A N 1
ATOM 832 C CA . GLN A 1 103 ? 3.230 6.396 -15.744 1.00 79.38 103 GLN A CA 1
ATOM 833 C C . GLN A 1 103 ? 2.387 5.136 -15.486 1.00 79.38 103 GLN A C 1
ATOM 835 O O . GLN A 1 103 ? 2.876 4.186 -14.875 1.00 79.38 103 GLN A O 1
ATOM 840 N N . CYS A 1 104 ? 1.149 5.087 -15.991 1.00 77.88 104 CYS A N 1
ATOM 841 C CA . CYS A 1 104 ? 0.299 3.899 -15.876 1.00 77.88 104 CYS A CA 1
ATOM 842 C C . CYS A 1 104 ? 0.903 2.687 -16.603 1.00 77.88 104 CYS A C 1
ATOM 844 O O . CYS A 1 104 ? 0.895 1.582 -16.059 1.00 77.88 104 CYS A O 1
ATOM 846 N N . GLU A 1 105 ? 1.442 2.883 -17.809 1.00 82.25 105 GLU A N 1
ATOM 847 C CA . GLU A 1 105 ? 2.113 1.826 -18.575 1.00 82.25 105 GLU A CA 1
ATOM 848 C C . GLU A 1 105 ? 3.373 1.310 -17.872 1.00 82.25 105 GLU A C 1
ATOM 850 O O . GLU A 1 105 ? 3.565 0.097 -17.784 1.00 82.25 105 GLU A O 1
ATOM 855 N N . ILE A 1 106 ? 4.189 2.205 -17.303 1.00 86.00 106 ILE A N 1
ATOM 856 C CA . ILE A 1 106 ? 5.371 1.835 -16.511 1.00 86.00 106 ILE A CA 1
ATOM 857 C C . ILE A 1 106 ? 4.959 0.961 -15.324 1.00 86.00 106 ILE A C 1
ATOM 859 O O . ILE A 1 106 ? 5.539 -0.103 -15.111 1.00 86.00 106 ILE A O 1
ATOM 863 N N . ILE A 1 107 ? 3.931 1.369 -14.574 1.00 83.56 107 ILE A N 1
ATOM 864 C CA . ILE A 1 107 ? 3.443 0.604 -13.421 1.00 83.56 107 ILE A CA 1
ATOM 865 C C . ILE A 1 107 ? 2.949 -0.781 -13.855 1.00 83.56 107 ILE A C 1
ATOM 867 O O . ILE A 1 107 ? 3.310 -1.780 -13.233 1.00 83.56 107 ILE A O 1
ATOM 871 N N . LEU A 1 108 ? 2.170 -0.866 -14.939 1.00 83.69 108 LEU A N 1
ATOM 872 C CA . LEU A 1 108 ? 1.691 -2.139 -15.486 1.00 83.69 108 LEU A CA 1
ATOM 873 C C . LEU A 1 108 ? 2.844 -3.059 -15.903 1.00 83.69 108 LEU A C 1
ATOM 875 O O . LEU A 1 108 ? 2.839 -4.240 -15.550 1.00 83.69 108 LEU A O 1
ATOM 879 N N . ALA A 1 109 ? 3.843 -2.526 -16.609 1.00 88.94 109 ALA A N 1
ATOM 880 C CA . ALA A 1 109 ? 5.028 -3.278 -17.006 1.00 88.94 109 ALA A CA 1
ATOM 881 C C . ALA A 1 109 ? 5.787 -3.811 -15.781 1.00 88.94 109 ALA A C 1
ATOM 883 O O . ALA A 1 109 ? 6.131 -4.992 -15.732 1.00 88.94 109 ALA A O 1
ATOM 884 N N . CYS A 1 110 ? 5.974 -2.982 -14.751 1.00 89.69 110 CYS A N 1
ATOM 885 C CA . CYS A 1 110 ? 6.595 -3.391 -13.494 1.00 89.69 110 CYS A CA 1
ATOM 886 C C . CYS A 1 110 ? 5.797 -4.483 -12.764 1.00 89.69 110 CYS A C 1
ATOM 888 O O . CYS A 1 110 ? 6.405 -5.419 -12.252 1.00 89.69 110 CYS A O 1
ATOM 890 N N . CYS A 1 111 ? 4.460 -4.423 -12.752 1.00 86.88 111 CYS A N 1
ATOM 891 C CA . CYS A 1 111 ? 3.621 -5.489 -12.189 1.00 86.88 111 CYS A CA 1
ATOM 892 C C . CYS A 1 111 ? 3.814 -6.823 -12.926 1.00 86.88 111 CYS A C 1
ATOM 894 O O . CYS A 1 111 ? 3.970 -7.865 -12.290 1.00 86.88 111 CYS A O 1
ATOM 896 N N . ILE A 1 112 ? 3.827 -6.801 -14.262 1.00 88.00 112 ILE A N 1
ATOM 897 C CA . ILE A 1 112 ? 4.033 -8.005 -15.082 1.00 88.00 112 ILE A CA 1
ATOM 898 C C . ILE A 1 112 ? 5.416 -8.604 -14.809 1.00 88.00 112 ILE A C 1
ATOM 900 O O . ILE A 1 112 ? 5.526 -9.799 -14.538 1.00 88.00 112 ILE A O 1
ATOM 904 N N . LEU A 1 113 ? 6.458 -7.769 -14.831 1.00 91.94 113 LEU A N 1
ATOM 905 C CA . LEU A 1 113 ? 7.830 -8.192 -14.553 1.00 91.94 113 LEU A CA 1
ATOM 906 C C . LEU A 1 113 ? 7.979 -8.732 -13.129 1.00 91.94 113 LEU A C 1
ATOM 908 O O . LEU A 1 113 ? 8.625 -9.756 -12.934 1.00 91.94 113 LEU A O 1
ATOM 912 N N . HIS A 1 114 ? 7.355 -8.086 -12.141 1.00 89.44 114 HIS A N 1
ATOM 913 C CA . HIS A 1 114 ? 7.343 -8.571 -10.764 1.00 89.44 114 HIS A CA 1
ATOM 914 C C . HIS A 1 114 ? 6.743 -9.975 -10.677 1.00 89.44 114 HIS A C 1
ATOM 916 O O . HIS A 1 114 ? 7.385 -10.867 -10.133 1.00 89.44 114 HIS A O 1
ATOM 922 N N . ASN A 1 115 ? 5.551 -10.180 -11.243 1.00 89.25 115 ASN A N 1
ATOM 923 C CA . ASN A 1 115 ? 4.863 -11.471 -11.204 1.00 89.25 115 ASN A CA 1
ATOM 924 C C . ASN A 1 115 ? 5.670 -12.570 -11.901 1.00 89.25 115 ASN A C 1
ATOM 926 O O . ASN A 1 115 ? 5.753 -13.686 -11.395 1.00 89.25 115 ASN A O 1
ATOM 930 N N . PHE A 1 116 ? 6.287 -12.251 -13.041 1.00 92.06 116 PHE A N 1
ATOM 931 C CA . PHE A 1 116 ? 7.163 -13.176 -13.753 1.00 92.06 116 PHE A CA 1
ATOM 932 C C . PHE A 1 116 ? 8.370 -13.579 -12.901 1.00 92.06 116 PHE A C 1
ATOM 934 O O . PHE A 1 116 ? 8.637 -14.768 -12.740 1.00 92.06 116 PHE A O 1
ATOM 941 N N . LEU A 1 117 ? 9.061 -12.599 -12.310 1.00 89.81 117 LEU A N 1
ATOM 942 C CA . LEU A 1 117 ? 10.218 -12.858 -11.461 1.00 89.81 117 LEU A CA 1
ATOM 943 C C . LEU A 1 117 ? 9.832 -13.648 -10.209 1.00 89.81 117 LEU A C 1
ATOM 945 O O . LEU A 1 117 ? 10.521 -14.601 -9.887 1.00 89.81 117 LEU A O 1
ATOM 949 N N . MET A 1 118 ? 8.709 -13.337 -9.555 1.00 87.38 118 MET A N 1
ATOM 950 C CA . MET A 1 118 ? 8.228 -14.113 -8.401 1.00 87.38 118 MET A CA 1
ATOM 951 C C . MET A 1 118 ? 7.878 -15.567 -8.745 1.00 87.38 118 MET A C 1
ATOM 953 O O . MET A 1 118 ? 7.876 -16.411 -7.858 1.00 87.38 118 MET A O 1
ATOM 957 N N . GLY A 1 119 ? 7.582 -15.874 -10.011 1.00 87.81 119 GLY A N 1
ATOM 958 C CA . GLY A 1 119 ? 7.372 -17.248 -10.469 1.00 87.81 119 GLY A CA 1
ATOM 959 C C . GLY A 1 119 ? 8.663 -18.017 -10.770 1.00 87.81 119 GLY A C 1
ATOM 960 O O . GLY A 1 119 ? 8.627 -19.243 -10.817 1.00 87.81 119 GLY A O 1
ATOM 961 N N . MET A 1 120 ? 9.783 -17.321 -10.993 1.00 89.75 120 MET A N 1
ATOM 962 C CA . MET A 1 120 ? 11.077 -17.933 -11.325 1.00 89.75 120 MET A CA 1
ATOM 963 C C . MET A 1 120 ? 12.056 -17.934 -10.152 1.00 89.75 120 MET A C 1
ATOM 965 O O . MET A 1 120 ? 12.675 -18.956 -9.878 1.00 89.75 120 MET A O 1
ATOM 969 N N . ASP A 1 121 ? 12.195 -16.788 -9.492 1.00 86.06 121 ASP A N 1
ATOM 970 C CA . ASP A 1 121 ? 13.120 -16.528 -8.392 1.00 86.06 121 ASP A CA 1
ATOM 971 C C . ASP A 1 121 ? 12.442 -15.579 -7.381 1.00 86.06 121 ASP A C 1
ATOM 973 O O . ASP A 1 121 ? 12.484 -14.346 -7.531 1.00 86.06 121 ASP A O 1
ATOM 977 N N . PRO A 1 122 ? 11.698 -16.144 -6.410 1.00 84.62 122 PRO A N 1
ATOM 978 C CA . PRO A 1 122 ? 10.958 -15.375 -5.421 1.00 84.62 122 PRO A CA 1
ATOM 979 C C . PRO A 1 122 ? 11.905 -14.598 -4.504 1.00 84.62 122 PRO A C 1
ATOM 981 O O . PRO A 1 122 ? 12.601 -15.169 -3.668 1.00 84.62 122 PRO A O 1
ATOM 984 N N . ASP A 1 123 ? 11.875 -13.273 -4.614 1.00 83.25 123 ASP A N 1
ATOM 985 C CA . ASP A 1 123 ? 12.605 -12.394 -3.702 1.00 83.25 123 ASP A CA 1
ATOM 986 C C . ASP A 1 123 ? 11.713 -12.016 -2.514 1.00 83.25 123 ASP A C 1
ATOM 988 O O . ASP A 1 123 ? 11.071 -10.961 -2.480 1.00 83.25 123 ASP A O 1
ATOM 992 N N . GLU A 1 124 ? 11.635 -12.928 -1.545 1.00 85.62 124 GLU A N 1
ATOM 993 C CA . GLU A 1 124 ? 10.869 -12.733 -0.309 1.00 85.62 124 GLU A CA 1
ATOM 994 C C . GLU A 1 124 ? 11.503 -11.680 0.615 1.00 85.62 124 GLU A C 1
ATOM 996 O O . GLU A 1 124 ? 10.811 -11.095 1.453 1.00 85.62 124 GLU A O 1
ATOM 1001 N N . SER A 1 125 ? 12.797 -11.383 0.439 1.00 87.31 125 SER A N 1
ATOM 1002 C CA . SER A 1 125 ? 13.520 -10.420 1.275 1.00 87.31 125 SER A CA 1
ATOM 1003 C C . SER A 1 125 ? 12.975 -9.002 1.104 1.00 87.31 125 SER A C 1
ATOM 1005 O O . SER A 1 125 ? 12.702 -8.320 2.091 1.00 87.31 125 SER A O 1
ATOM 1007 N N . LEU A 1 126 ? 12.671 -8.599 -0.135 1.00 83.94 126 LEU A N 1
ATOM 1008 C CA . LEU A 1 126 ? 12.056 -7.301 -0.427 1.00 83.94 126 LEU A CA 1
ATOM 1009 C C . LEU A 1 126 ? 10.670 -7.138 0.204 1.00 83.94 126 LEU A C 1
ATOM 1011 O O . LEU A 1 126 ? 10.297 -6.030 0.601 1.00 83.94 126 LEU A O 1
ATOM 1015 N N . VAL A 1 127 ? 9.898 -8.226 0.275 1.00 83.12 127 VAL A N 1
ATOM 1016 C CA . VAL A 1 127 ? 8.575 -8.229 0.911 1.00 83.12 127 VAL A CA 1
ATOM 1017 C C . VAL A 1 127 ? 8.733 -8.038 2.416 1.00 83.12 127 VAL A C 1
ATOM 1019 O O . VAL A 1 127 ? 8.124 -7.129 2.977 1.00 83.12 127 VAL A O 1
ATOM 1022 N N . ALA A 1 128 ? 9.621 -8.815 3.042 1.00 85.81 128 ALA A N 1
ATOM 1023 C CA . ALA A 1 128 ? 9.896 -8.726 4.473 1.00 85.81 128 ALA A CA 1
ATOM 1024 C C . ALA A 1 128 ? 10.421 -7.340 4.888 1.00 85.81 128 ALA A C 1
ATOM 1026 O O . ALA A 1 128 ? 9.976 -6.776 5.887 1.00 85.81 128 ALA A O 1
ATOM 1027 N N . GLU A 1 129 ? 11.325 -6.747 4.104 1.00 86.25 129 GLU A N 1
ATOM 1028 C CA . GLU A 1 129 ? 11.812 -5.394 4.370 1.00 86.25 129 GLU A CA 1
ATOM 1029 C C . GLU A 1 129 ? 10.708 -4.335 4.251 1.00 86.25 129 GLU A C 1
ATOM 1031 O O . GLU A 1 129 ? 10.703 -3.358 4.996 1.00 86.25 129 GLU A O 1
ATOM 1036 N N . MET A 1 130 ? 9.793 -4.474 3.286 1.00 85.62 130 MET A N 1
ATOM 1037 C CA . MET A 1 130 ? 8.669 -3.543 3.145 1.00 85.62 130 MET A CA 1
ATOM 1038 C C . MET A 1 130 ? 7.672 -3.682 4.300 1.00 85.62 130 MET A C 1
ATOM 1040 O O . MET A 1 130 ? 7.172 -2.672 4.796 1.00 85.62 130 MET A O 1
ATOM 1044 N N . ASP A 1 131 ? 7.407 -4.909 4.751 1.00 83.19 131 ASP A N 1
ATOM 1045 C CA . ASP A 1 131 ? 6.563 -5.165 5.919 1.00 83.19 131 ASP A CA 1
ATOM 1046 C C . ASP A 1 131 ? 7.166 -4.530 7.189 1.00 83.19 131 ASP A C 1
ATOM 1048 O O . ASP A 1 131 ? 6.441 -3.912 7.976 1.00 83.19 131 ASP A O 1
ATOM 1052 N N . ALA A 1 132 ? 8.492 -4.595 7.358 1.00 82.94 132 ALA A N 1
ATOM 1053 C CA . ALA A 1 132 ? 9.196 -3.928 8.454 1.00 82.94 132 ALA A CA 1
ATOM 1054 C C . ALA A 1 132 ? 9.110 -2.392 8.359 1.00 82.94 132 ALA A C 1
ATOM 1056 O O . ALA A 1 132 ? 8.759 -1.729 9.335 1.00 82.94 132 ALA A O 1
ATOM 1057 N N . ASP A 1 133 ? 9.361 -1.816 7.178 1.00 82.25 133 ASP A N 1
ATOM 1058 C CA . ASP A 1 133 ? 9.292 -0.364 6.961 1.00 82.25 133 ASP A CA 1
ATOM 1059 C C . ASP A 1 133 ? 7.896 0.208 7.235 1.00 82.25 133 ASP A C 1
ATOM 1061 O O . ASP A 1 133 ? 7.766 1.309 7.772 1.00 82.25 133 ASP A O 1
ATOM 1065 N N . LEU A 1 134 ? 6.843 -0.515 6.851 1.00 71.62 134 LEU A N 1
ATOM 1066 C CA . LEU A 1 134 ? 5.466 -0.079 7.071 1.00 71.62 134 LEU A CA 1
ATOM 1067 C C . LEU A 1 134 ? 5.047 -0.200 8.530 1.00 71.62 134 LEU A C 1
ATOM 1069 O O . LEU A 1 134 ? 4.412 0.720 9.039 1.00 71.62 134 LEU A O 1
ATOM 1073 N N . SER A 1 135 ? 5.472 -1.267 9.209 1.00 70.75 135 SER A N 1
ATOM 1074 C CA . SER A 1 135 ? 5.275 -1.407 10.656 1.00 70.75 135 SER A CA 1
ATOM 1075 C C . SER A 1 135 ? 5.898 -0.221 11.403 1.00 70.75 135 SER A C 1
ATOM 1077 O O . SER A 1 135 ? 5.246 0.384 12.246 1.00 70.75 135 SER A O 1
ATOM 1079 N N . ASN A 1 136 ? 7.104 0.202 11.005 1.00 67.38 136 ASN A N 1
ATOM 1080 C CA . ASN A 1 136 ? 7.779 1.365 11.588 1.00 67.38 136 ASN A CA 1
ATOM 1081 C C . ASN A 1 136 ? 7.072 2.699 11.278 1.00 67.38 136 ASN A C 1
ATOM 1083 O O . ASN A 1 136 ? 7.105 3.616 12.091 1.00 67.38 136 ASN A O 1
ATOM 1087 N N . ARG A 1 137 ? 6.431 2.851 10.111 1.00 62.62 137 ARG A N 1
ATOM 1088 C CA . ARG A 1 137 ? 5.677 4.077 9.772 1.00 62.62 137 ARG A CA 1
ATOM 1089 C C . ARG A 1 137 ? 4.378 4.198 10.561 1.00 62.62 137 ARG A C 1
ATOM 1091 O O . ARG A 1 137 ? 4.018 5.307 10.943 1.00 62.62 137 ARG A O 1
ATOM 1098 N N . GLU A 1 138 ? 3.712 3.078 10.830 1.00 57.47 138 GLU A N 1
ATOM 1099 C CA . GLU A 1 138 ? 2.527 3.040 11.694 1.00 57.47 138 GLU A CA 1
ATOM 1100 C C . GLU A 1 138 ? 2.851 3.403 13.160 1.00 57.47 138 GLU A C 1
ATOM 1102 O O . GLU A 1 138 ? 1.943 3.780 13.894 1.00 57.47 138 GLU A O 1
ATOM 1107 N N . GLU A 1 139 ? 4.118 3.344 13.593 1.00 52.81 139 GLU A N 1
ATOM 1108 C CA . GLU A 1 139 ? 4.555 3.775 14.934 1.00 52.81 139 GLU A CA 1
ATOM 1109 C C . GLU A 1 139 ? 4.833 5.282 15.061 1.00 52.81 139 GLU A C 1
ATOM 1111 O O . GLU A 1 139 ? 4.853 5.797 16.175 1.00 52.81 139 GLU A O 1
ATOM 1116 N N . VAL A 1 140 ? 5.066 5.988 13.950 1.00 50.06 140 VAL A N 1
ATOM 1117 C CA . VAL A 1 140 ? 5.502 7.402 13.950 1.00 50.06 140 VAL A CA 1
ATOM 1118 C C . VAL A 1 140 ? 4.336 8.379 13.731 1.00 50.06 140 VAL A C 1
ATOM 1120 O O . VAL A 1 140 ? 4.480 9.569 13.994 1.00 50.06 140 VAL A O 1
ATOM 1123 N N . GLU A 1 141 ? 3.179 7.903 13.261 1.00 45.59 141 GLU A N 1
ATOM 1124 C CA . GLU A 1 141 ? 1.965 8.723 13.078 1.00 45.59 141 GLU A CA 1
ATOM 1125 C C . GLU A 1 141 ? 1.096 8.867 14.354 1.00 45.59 141 GLU A C 1
ATOM 1127 O O . GLU A 1 141 ? 0.007 9.444 14.265 1.00 45.59 141 GLU A O 1
ATOM 1132 N N . ASP A 1 142 ? 1.570 8.377 15.511 1.00 35.50 142 ASP A N 1
ATOM 1133 C CA . ASP A 1 142 ? 0.963 8.556 16.849 1.00 35.50 142 ASP A CA 1
ATOM 1134 C C . ASP A 1 142 ? 1.295 9.936 17.471 1.00 35.50 142 ASP A C 1
ATOM 1136 O O . ASP A 1 142 ? 2.486 10.332 17.495 1.00 35.50 142 ASP A O 1
#

Sequence (142 aa):
MGPDDFLFLCAKLQNTGLLKDSVRKYYLVMRAFMLRSGLIAPYKSIRYHLKEYSTQAPENAKELFNLRHASLRNAVERAFGVLKKRFPIIGSANEKTYSFDVQCEIILACCILHNFLMGMDPDESLVAEMDADLSNREEVED